Protein AF-A0A0R3TZT4-F1 (afdb_monomer_lite)

Foldseek 3Di:
DPPPFDWDDLDDDDDDQKDWDQDPVRDIFIWGWFWFWKFFAGGPVDTAIKIWGDDPNWIWIHRPPDIDTDHPCVVPPDSRIDTDGTDIDTDDD

Radius of gyration: 15.83 Å; chains: 1; bounding box: 41×34×41 Å

InterPro 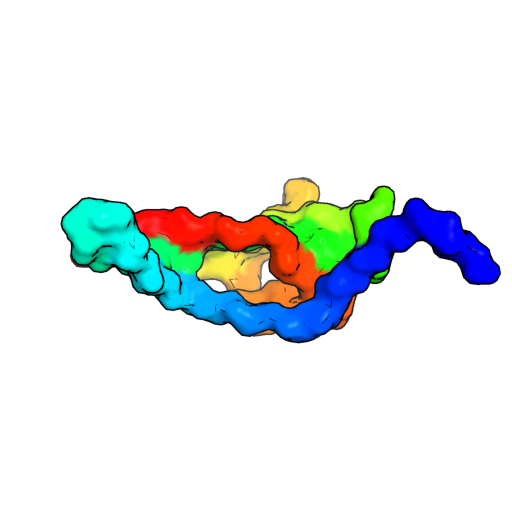domains:
  IPR001394 Peptidase C19, ubiquitin carboxyl-terminal hydrolase [PF00443] (11-88)
  IPR028889 Ubiquitin specific protease UPS, catalytic domain [PS50235] (1-91)
  IPR038765 Papain-like cysteine peptidase superfamily [SSF54001] (5-89)

pLDDT: mean 89.31, std 9.92, range [46.25, 97.19]

Secondary structure (DSSP, 8-state):
--TT--B------PPPSEEEEE-TTS-EEEEEEEEEEEEESSBSS--EEEEEEEETTEEEEEETTEEEEE-HHHHH-STTEEEEEEEEEEPP-

Sequence (93 aa):
MVTGSTVKKMSKFDINDTVTLKLEDGTVQRYQIFGFVLHGGDHASSGHYVWACEMADRWAVFNDEEVEFVDLENILSPSNLSPYILVYTLQKN

Structure (mmCIF, N/CA/C/O backbone):
data_AF-A0A0R3TZT4-F1
#
_entry.id   AF-A0A0R3TZT4-F1
#
loop_
_atom_site.group_PDB
_atom_site.id
_atom_site.type_symbol
_atom_site.label_atom_id
_atom_site.label_alt_id
_atom_site.label_comp_id
_atom_site.label_asym_id
_atom_site.label_entity_id
_atom_site.label_seq_id
_atom_site.pdbx_PDB_ins_code
_atom_site.Cartn_x
_atom_site.Cartn_y
_atom_site.Cartn_z
_atom_site.occupancy
_atom_site.B_iso_or_equiv
_atom_site.auth_seq_id
_atom_site.auth_comp_id
_atom_site.auth_asym_id
_atom_site.auth_atom_id
_atom_site.pdbx_PDB_model_num
ATOM 1 N N . MET A 1 1 ? 26.805 16.496 -12.356 1.00 46.25 1 MET A N 1
ATOM 2 C CA . MET A 1 1 ? 25.735 16.245 -11.368 1.00 46.25 1 MET A CA 1
ATOM 3 C C . MET A 1 1 ? 24.628 17.241 -11.644 1.00 46.25 1 MET A C 1
ATOM 5 O O . MET A 1 1 ? 24.920 18.428 -11.655 1.00 46.25 1 MET A O 1
ATOM 9 N N . VAL A 1 2 ? 23.407 16.793 -11.938 1.00 50.72 2 VAL A N 1
ATOM 10 C CA . VAL A 1 2 ? 22.271 17.713 -12.092 1.00 50.72 2 VAL A CA 1
ATOM 11 C C . VAL A 1 2 ? 21.763 18.041 -10.692 1.00 50.72 2 VAL A C 1
ATOM 13 O O . VAL A 1 2 ? 21.067 17.245 -10.067 1.00 50.72 2 VAL A O 1
ATOM 16 N N . THR A 1 3 ? 22.183 19.183 -10.160 1.00 61.69 3 THR A N 1
ATOM 17 C CA . THR A 1 3 ? 21.678 19.721 -8.895 1.00 61.69 3 THR A CA 1
ATOM 18 C C . THR A 1 3 ? 20.290 20.319 -9.135 1.00 61.69 3 THR A C 1
ATOM 20 O O . THR A 1 3 ? 20.161 21.209 -9.972 1.00 61.69 3 THR A O 1
ATOM 23 N N . GLY A 1 4 ? 19.265 19.817 -8.432 1.00 81.31 4 GLY A N 1
ATOM 24 C CA . GLY A 1 4 ? 17.872 20.293 -8.532 1.00 81.31 4 GLY A CA 1
ATOM 25 C C . GLY A 1 4 ? 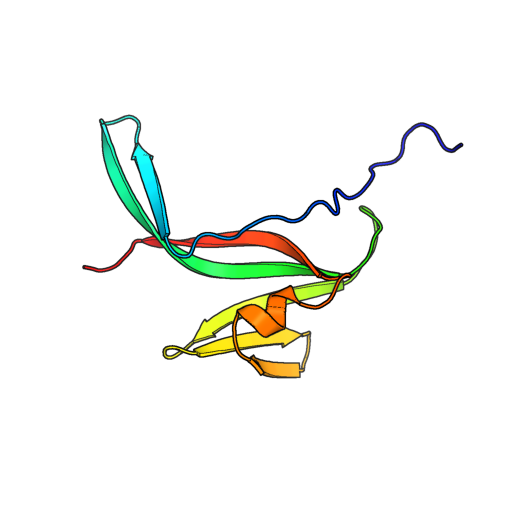16.816 19.244 -8.915 1.00 81.31 4 GLY A C 1
ATOM 26 O O . GLY A 1 4 ? 15.718 19.626 -9.303 1.00 81.31 4 GLY A O 1
ATOM 27 N N . SER A 1 5 ? 17.119 17.943 -8.834 1.00 80.44 5 SER A N 1
ATOM 28 C CA . SER A 1 5 ? 16.157 16.869 -9.135 1.00 80.44 5 SER A CA 1
ATOM 29 C C . SER A 1 5 ? 15.722 16.106 -7.880 1.00 80.44 5 SER A C 1
ATOM 31 O O . SER A 1 5 ? 16.508 15.911 -6.952 1.00 80.44 5 SER A O 1
ATOM 33 N N . THR A 1 6 ? 14.459 15.675 -7.855 1.00 90.31 6 THR A N 1
ATOM 34 C CA . THR A 1 6 ? 13.919 14.798 -6.808 1.00 90.31 6 THR A CA 1
ATOM 35 C C . THR A 1 6 ? 14.436 13.374 -6.999 1.00 90.31 6 THR A C 1
ATOM 37 O O . THR A 1 6 ? 14.396 12.836 -8.105 1.00 90.31 6 THR A O 1
ATOM 40 N N . VAL A 1 7 ? 14.876 12.743 -5.910 1.00 91.19 7 VAL A N 1
ATOM 41 C CA . VAL A 1 7 ? 15.336 11.348 -5.894 1.00 91.19 7 VAL A CA 1
ATOM 42 C C . VAL A 1 7 ? 14.307 10.489 -5.165 1.00 91.19 7 VAL A C 1
ATOM 44 O O . VAL A 1 7 ? 13.862 10.850 -4.073 1.00 91.19 7 VAL A O 1
ATOM 47 N N . LYS A 1 8 ? 13.921 9.352 -5.759 1.00 91.31 8 LYS A N 1
ATOM 48 C CA . LYS A 1 8 ? 12.998 8.403 -5.129 1.00 91.31 8 LYS A CA 1
ATOM 49 C C . LYS A 1 8 ? 13.697 7.725 -3.953 1.00 91.31 8 LYS A C 1
ATOM 51 O O . LYS A 1 8 ? 14.834 7.268 -4.064 1.00 91.31 8 LYS A O 1
ATOM 56 N N . LYS A 1 9 ? 13.013 7.643 -2.813 1.00 90.75 9 LYS A N 1
ATOM 57 C CA . LYS A 1 9 ? 13.524 6.921 -1.648 1.00 90.75 9 LYS A CA 1
ATOM 58 C C . LYS A 1 9 ? 13.182 5.438 -1.784 1.00 90.75 9 LYS A C 1
ATOM 60 O O . LYS A 1 9 ? 12.032 5.059 -1.615 1.00 90.75 9 LYS A O 1
ATOM 65 N N . MET A 1 10 ? 14.197 4.621 -2.054 1.00 87.19 10 MET A N 1
ATOM 66 C CA . MET A 1 10 ? 14.070 3.167 -2.256 1.00 87.19 10 MET A CA 1
ATOM 67 C C . MET A 1 10 ? 14.358 2.345 -0.991 1.00 87.19 10 MET A C 1
ATOM 69 O O . MET A 1 10 ? 14.587 1.143 -1.057 1.00 87.19 10 MET A O 1
ATOM 73 N N . SER A 1 11 ? 14.402 2.984 0.181 1.00 86.31 11 SER A N 1
ATOM 74 C CA . SER A 1 11 ? 14.596 2.260 1.438 1.00 86.31 11 SER A CA 1
ATOM 75 C C . SER A 1 11 ? 13.429 1.310 1.689 1.00 86.31 11 SER A C 1
ATOM 77 O O . SER A 1 11 ? 12.282 1.718 1.499 1.00 86.31 11 SER A O 1
ATOM 79 N N . LYS A 1 12 ? 13.717 0.109 2.205 1.00 82.94 12 LYS A N 1
ATOM 80 C CA . LYS A 1 12 ? 12.690 -0.822 2.688 1.00 82.94 12 LYS A CA 1
ATOM 81 C C . LYS A 1 12 ? 11.702 -0.093 3.604 1.00 82.94 12 LYS A C 1
ATOM 83 O O . LYS A 1 12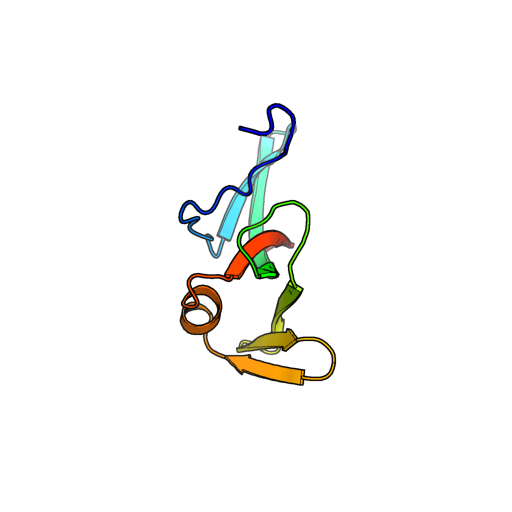 ? 12.111 0.689 4.465 1.00 82.94 12 LYS A O 1
ATOM 88 N N . PHE A 1 13 ? 10.420 -0.366 3.405 1.00 84.38 13 PHE A N 1
ATOM 89 C CA . PHE A 1 13 ? 9.336 0.149 4.224 1.00 84.38 13 PHE A CA 1
ATOM 90 C C . PHE A 1 13 ? 8.448 -1.021 4.638 1.00 84.38 13 PHE A C 1
ATOM 92 O O . PHE A 1 13 ? 7.897 -1.706 3.778 1.00 84.38 13 PHE A O 1
ATOM 99 N N . ASP A 1 14 ? 8.339 -1.259 5.942 1.00 86.81 14 ASP A N 1
ATOM 100 C CA . ASP A 1 14 ? 7.496 -2.322 6.480 1.00 86.81 14 ASP A CA 1
ATOM 101 C C . ASP A 1 14 ? 6.052 -1.810 6.598 1.00 86.81 14 ASP A C 1
ATOM 103 O O . ASP A 1 14 ? 5.789 -0.792 7.246 1.00 86.81 14 ASP A O 1
ATOM 107 N N . ILE A 1 15 ? 5.115 -2.498 5.943 1.00 88.44 15 ILE A N 1
ATOM 108 C CA . ILE A 1 15 ? 3.679 -2.220 6.055 1.00 88.44 15 ILE A CA 1
ATOM 109 C C . ILE A 1 15 ? 3.145 -3.010 7.248 1.00 88.44 15 ILE A C 1
ATOM 111 O O . ILE A 1 15 ? 3.381 -4.210 7.348 1.00 88.44 15 ILE A O 1
ATOM 115 N N . ASN A 1 16 ? 2.426 -2.337 8.145 1.00 91.38 16 ASN A N 1
ATOM 116 C CA . ASN A 1 16 ? 1.723 -3.007 9.234 1.00 91.38 16 ASN A CA 1
ATOM 117 C C . ASN A 1 16 ? 0.297 -3.327 8.795 1.00 91.38 16 ASN A C 1
ATOM 119 O O . ASN A 1 16 ? -0.390 -2.452 8.275 1.00 91.38 16 ASN A O 1
ATOM 123 N N . ASP A 1 17 ? -0.174 -4.532 9.095 1.00 91.25 17 ASP A N 1
ATOM 124 C CA . ASP A 1 17 ? -1.555 -4.928 8.809 1.00 91.25 17 ASP A CA 1
ATOM 125 C C . ASP A 1 17 ? -2.562 -4.039 9.542 1.00 91.25 17 ASP A C 1
ATOM 127 O O . ASP A 1 17 ? -3.583 -3.641 8.990 1.00 91.25 17 ASP A O 1
ATOM 131 N N . THR A 1 18 ? -2.251 -3.661 10.781 1.00 94.94 18 THR A N 1
ATOM 132 C CA . THR A 1 18 ? -3.093 -2.784 11.593 1.00 94.94 18 THR A CA 1
ATOM 133 C C . THR A 1 18 ? -2.300 -1.569 12.057 1.00 94.94 18 THR A C 1
ATOM 135 O O . THR A 1 18 ? -1.175 -1.689 12.544 1.00 94.94 18 THR A O 1
ATOM 138 N N . VAL A 1 19 ? -2.917 -0.390 12.000 1.00 96.06 19 VAL A N 1
ATOM 139 C CA . VAL A 1 19 ? -2.410 0.827 12.646 1.00 96.06 19 VAL A CA 1
ATOM 140 C C . VAL A 1 19 ? -3.401 1.318 13.695 1.00 96.06 19 VAL A C 1
ATOM 142 O O . VAL A 1 19 ? -4.617 1.264 13.515 1.00 96.06 19 VAL A O 1
ATOM 145 N N . THR A 1 20 ? -2.878 1.782 14.829 1.00 97.06 20 THR A N 1
ATOM 146 C CA . THR A 1 20 ? -3.677 2.378 15.906 1.00 97.06 20 THR A CA 1
ATOM 147 C C . THR A 1 20 ? -3.346 3.858 15.991 1.00 97.06 20 THR A C 1
ATOM 149 O O . THR A 1 20 ? -2.197 4.220 16.234 1.00 97.06 20 THR A O 1
ATOM 152 N N . LEU A 1 21 ? -4.350 4.707 15.798 1.00 96.44 21 LEU A N 1
ATOM 153 C CA . LEU A 1 21 ? -4.210 6.156 15.851 1.00 96.44 21 LEU A CA 1
ATOM 154 C C . LEU A 1 21 ? -4.955 6.702 17.068 1.00 96.44 21 LEU A C 1
ATOM 156 O O . LEU A 1 21 ? -6.070 6.275 17.372 1.00 96.44 21 LEU A O 1
ATOM 160 N N . LYS A 1 22 ? -4.329 7.654 17.760 1.00 97.19 22 LYS A N 1
ATOM 161 C CA . LYS A 1 22 ? -4.973 8.445 18.809 1.00 97.19 22 LYS A CA 1
ATOM 162 C C . LYS A 1 22 ? -5.420 9.768 18.200 1.00 97.19 22 LYS A C 1
ATOM 164 O O . LYS A 1 22 ? -4.584 10.515 17.697 1.00 97.19 22 LYS A O 1
ATOM 169 N N . LEU A 1 23 ? -6.720 10.025 18.231 1.00 94.81 23 LEU A N 1
ATOM 170 C CA . LEU A 1 23 ? -7.319 11.255 17.728 1.00 94.81 23 LEU A CA 1
ATOM 171 C C . LEU A 1 23 ? -7.184 12.389 18.755 1.00 94.81 23 LEU A C 1
ATOM 173 O O . LEU A 1 23 ? -6.855 12.158 19.923 1.00 94.81 23 LEU A O 1
ATOM 177 N N . GLU A 1 24 ? -7.429 13.624 18.316 1.00 96.06 24 GLU A N 1
ATOM 178 C CA . GLU A 1 24 ? -7.296 14.825 19.156 1.00 96.06 24 GLU A CA 1
ATOM 179 C C . GLU A 1 24 ? -8.234 14.811 20.372 1.00 96.06 24 GLU A C 1
ATOM 181 O O . GLU A 1 24 ? -7.863 15.287 21.443 1.00 96.06 24 GLU A O 1
ATOM 186 N N . ASP A 1 25 ? -9.413 14.199 20.238 1.00 96.31 25 ASP A N 1
ATOM 187 C CA . ASP A 1 25 ? -10.394 14.017 21.316 1.00 96.31 25 ASP A CA 1
ATOM 188 C C . ASP A 1 25 ? -9.996 12.923 22.331 1.00 96.31 25 ASP A C 1
ATOM 190 O O . ASP A 1 25 ? -10.701 12.682 23.310 1.00 96.31 25 ASP A O 1
ATOM 194 N N . GLY A 1 26 ? -8.856 12.261 22.114 1.00 95.88 26 GLY A N 1
ATOM 195 C CA . GLY A 1 26 ? -8.360 11.165 22.938 1.00 95.88 26 GLY A CA 1
ATOM 196 C C . GLY A 1 26 ? -8.887 9.786 22.544 1.00 95.88 26 GLY A C 1
ATOM 197 O O . GLY A 1 26 ? -8.410 8.796 23.108 1.00 95.88 26 GLY A O 1
ATOM 198 N N . THR A 1 27 ? -9.797 9.694 21.572 1.00 96.12 27 THR A N 1
ATOM 199 C CA . THR A 1 27 ? -10.305 8.428 21.042 1.00 96.12 27 THR A CA 1
ATOM 200 C C . THR A 1 27 ? -9.166 7.628 20.416 1.00 96.12 27 THR A C 1
ATOM 202 O O . THR A 1 27 ? -8.345 8.148 19.657 1.00 96.12 27 THR A O 1
ATOM 205 N N . VAL A 1 28 ? -9.113 6.334 20.732 1.00 96.50 28 VAL A N 1
ATOM 206 C CA . VAL A 1 28 ? -8.182 5.387 20.112 1.00 96.50 28 VAL A CA 1
ATOM 207 C C . VAL A 1 28 ? -8.930 4.623 19.034 1.00 96.50 28 VAL A C 1
ATOM 209 O O . VAL A 1 28 ? -9.913 3.944 19.325 1.00 96.50 28 VAL A O 1
ATOM 212 N N . GLN A 1 29 ? -8.453 4.720 17.797 1.00 96.31 29 GLN A N 1
ATOM 213 C CA . GLN A 1 29 ? -9.085 4.089 16.650 1.00 96.31 29 GLN A CA 1
ATOM 214 C C . GLN A 1 29 ? -8.116 3.154 15.935 1.00 96.31 29 GLN A C 1
ATOM 216 O O . GLN A 1 29 ? -6.954 3.489 15.696 1.00 96.31 29 GLN A O 1
ATOM 221 N N . ARG A 1 30 ? -8.610 1.960 15.609 1.00 97.19 30 ARG A N 1
ATOM 222 C CA . ARG A 1 30 ? -7.865 0.929 14.892 1.00 97.19 30 ARG A CA 1
ATOM 223 C C . ARG A 1 30 ? -8.284 0.887 13.437 1.00 97.19 30 ARG A C 1
ATOM 225 O O . ARG A 1 30 ? -9.473 0.942 13.118 1.00 97.19 30 ARG A O 1
ATOM 232 N N . TYR A 1 31 ? -7.289 0.757 12.578 1.00 96.75 31 TYR A N 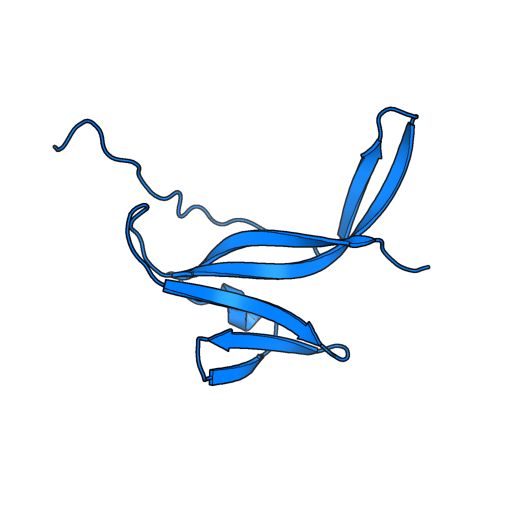1
ATOM 233 C CA . TYR A 1 31 ? -7.472 0.644 11.149 1.00 96.75 31 TYR A CA 1
ATOM 234 C C . TYR A 1 31 ? -6.730 -0.578 10.629 1.00 96.75 31 TYR A C 1
ATOM 236 O O . TYR A 1 31 ? -5.612 -0.842 11.062 1.00 96.75 31 TYR A O 1
ATOM 244 N N . GLN A 1 32 ? -7.341 -1.275 9.683 1.00 95.31 32 GLN A N 1
ATOM 245 C CA . GLN A 1 32 ? -6.775 -2.421 8.984 1.00 95.31 32 GLN A CA 1
ATOM 246 C C . GLN A 1 32 ? -6.367 -1.994 7.570 1.00 95.31 32 GLN A C 1
ATOM 248 O O . GLN A 1 32 ? -7.082 -1.212 6.932 1.00 95.31 32 GLN A O 1
ATOM 253 N N . ILE A 1 33 ? -5.217 -2.464 7.088 1.00 93.94 33 ILE A N 1
ATOM 254 C CA . ILE A 1 33 ? -4.788 -2.246 5.708 1.00 93.94 33 ILE A CA 1
ATOM 255 C C . ILE A 1 33 ? -5.843 -2.847 4.777 1.00 93.94 33 ILE A C 1
ATOM 257 O O . ILE A 1 33 ? -6.294 -3.967 4.977 1.00 93.94 33 ILE A O 1
ATOM 261 N N . PHE A 1 34 ? -6.268 -2.074 3.787 1.00 94.56 34 PHE A N 1
ATOM 262 C CA . PHE A 1 34 ? -7.200 -2.522 2.754 1.00 94.56 34 PHE A CA 1
ATOM 263 C C . PHE A 1 34 ? -6.493 -2.673 1.412 1.00 94.56 34 PHE A C 1
ATOM 265 O O . PHE A 1 34 ? -6.792 -3.571 0.632 1.00 94.56 34 PHE A O 1
ATOM 272 N N . GLY A 1 35 ? -5.542 -1.785 1.135 1.00 95.31 35 GLY A N 1
ATOM 273 C CA . GLY A 1 35 ? -4.768 -1.835 -0.088 1.00 95.31 35 GLY A CA 1
ATOM 274 C C . GLY A 1 35 ? -3.662 -0.801 -0.120 1.00 95.31 35 GLY A C 1
ATOM 275 O O . GLY A 1 35 ? -3.521 0.023 0.786 1.00 95.31 35 GLY A O 1
ATOM 276 N N . PHE A 1 36 ? -2.862 -0.839 -1.171 1.00 95.00 36 PHE A N 1
ATOM 277 C CA . PHE A 1 36 ? -1.797 0.116 -1.395 1.00 95.00 36 PHE A CA 1
ATOM 278 C C . PHE A 1 36 ? -1.488 0.272 -2.882 1.00 95.00 36 PHE A C 1
ATOM 280 O O . PHE A 1 36 ? -1.573 -0.662 -3.677 1.00 95.00 36 PHE A O 1
ATOM 287 N N . VAL A 1 37 ? -1.112 1.495 -3.246 1.00 96.06 37 VAL A N 1
ATOM 288 C CA . VAL A 1 37 ? -0.571 1.818 -4.563 1.00 96.06 37 VAL A CA 1
ATOM 289 C C . VAL A 1 37 ? 0.937 1.624 -4.507 1.00 96.06 37 VAL A C 1
ATOM 291 O O . VAL A 1 37 ? 1.620 2.224 -3.669 1.00 96.06 37 VAL A O 1
ATOM 294 N N . LEU A 1 38 ? 1.455 0.813 -5.418 1.00 93.56 38 LEU A N 1
ATOM 295 C CA . LEU A 1 38 ? 2.875 0.586 -5.640 1.00 93.56 38 LEU A CA 1
ATOM 296 C C . LEU A 1 38 ? 3.353 1.483 -6.776 1.00 93.56 38 LEU A C 1
ATOM 298 O O . LEU A 1 38 ? 2.660 1.643 -7.777 1.00 93.56 38 LEU A O 1
ATOM 302 N N . HIS A 1 39 ? 4.559 2.025 -6.640 1.00 94.56 39 HIS A N 1
ATOM 303 C CA . HIS A 1 39 ? 5.267 2.672 -7.740 1.00 94.56 39 HIS A CA 1
ATOM 304 C C . HIS A 1 39 ? 6.477 1.832 -8.149 1.00 94.56 39 HIS A C 1
ATOM 306 O O . HIS A 1 39 ? 7.416 1.660 -7.360 1.00 94.56 39 HIS A O 1
ATOM 312 N N . GLY A 1 40 ? 6.454 1.353 -9.387 1.00 92.12 40 GLY A N 1
ATOM 313 C CA . GLY A 1 40 ? 7.522 0.642 -10.072 1.00 92.12 40 GLY A CA 1
ATOM 314 C C . GLY A 1 40 ? 8.529 1.591 -10.711 1.00 92.12 40 GLY A C 1
ATOM 315 O O . GLY A 1 40 ? 8.143 2.497 -11.440 1.00 92.12 40 GLY A O 1
ATOM 316 N N . GLY A 1 41 ? 9.821 1.367 -10.473 1.00 91.00 41 GLY A N 1
ATOM 317 C CA . GLY A 1 41 ? 10.923 2.122 -11.086 1.00 91.00 41 GLY A CA 1
ATOM 318 C C . GLY A 1 41 ? 11.663 3.040 -10.112 1.00 91.00 41 GLY A C 1
ATOM 319 O O . GLY A 1 41 ? 11.138 3.405 -9.061 1.00 91.00 41 GLY A O 1
ATOM 320 N N . ASP A 1 42 ? 12.893 3.413 -10.463 1.00 89.69 42 ASP A N 1
ATOM 321 C CA . ASP A 1 42 ? 13.851 4.036 -9.531 1.00 89.69 42 ASP A CA 1
ATOM 322 C C . ASP A 1 42 ? 13.839 5.572 -9.556 1.00 89.69 42 ASP A C 1
ATOM 324 O O . ASP A 1 42 ? 14.443 6.233 -8.707 1.00 89.69 42 ASP A O 1
ATOM 328 N N . HIS A 1 43 ? 13.146 6.165 -10.526 1.00 88.94 43 HIS A N 1
ATOM 329 C CA . HIS A 1 43 ? 13.057 7.611 -10.677 1.00 88.94 43 HIS A CA 1
ATOM 330 C C . HIS A 1 43 ? 11.818 8.163 -9.974 1.00 88.94 43 HIS A C 1
ATOM 332 O O . HIS A 1 43 ? 10.769 7.532 -9.922 1.00 88.94 43 HIS A O 1
ATOM 338 N N . ALA A 1 44 ? 11.926 9.377 -9.432 1.00 89.69 44 ALA A N 1
ATOM 339 C CA . ALA A 1 44 ? 10.772 10.070 -8.855 1.00 89.69 44 ALA A CA 1
ATOM 340 C C . ALA A 1 44 ? 9.845 10.669 -9.929 1.00 89.69 44 ALA A C 1
ATOM 342 O O . ALA A 1 44 ? 8.702 10.997 -9.640 1.00 89.69 44 ALA A O 1
ATOM 343 N N . SER A 1 45 ? 10.357 10.860 -11.147 1.00 90.62 45 SER A N 1
ATOM 344 C CA . SER A 1 45 ? 9.664 11.523 -12.257 1.00 90.62 45 SER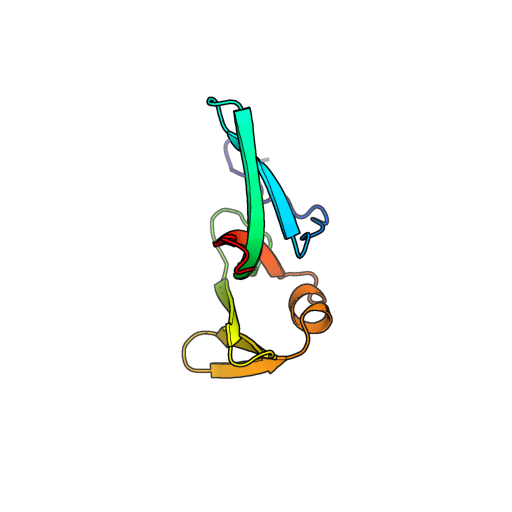 A CA 1
ATOM 345 C C . SER A 1 45 ? 9.076 10.560 -13.288 1.00 90.62 45 SER A C 1
ATOM 347 O O . SER A 1 45 ? 8.464 11.013 -14.250 1.00 90.62 45 SER A O 1
ATOM 349 N N . SER A 1 46 ? 9.320 9.258 -13.152 1.00 92.62 46 SER A N 1
ATOM 350 C CA . SER A 1 46 ? 8.863 8.247 -14.102 1.00 92.62 46 SER A CA 1
ATOM 351 C C . SER A 1 46 ? 8.808 6.870 -13.455 1.00 92.62 46 SER A C 1
ATOM 353 O O . SER A 1 46 ? 9.586 6.563 -12.551 1.00 92.62 46 SER A O 1
ATOM 355 N N . GLY A 1 47 ? 7.914 6.036 -13.971 1.00 93.62 47 GLY A N 1
ATOM 356 C CA . GLY A 1 47 ? 7.695 4.687 -13.484 1.00 93.62 47 GLY A CA 1
ATOM 357 C C . GLY A 1 47 ? 6.334 4.160 -13.909 1.00 93.62 47 GLY A C 1
ATOM 358 O O . GLY A 1 47 ? 5.734 4.681 -14.851 1.00 93.62 47 GLY A O 1
ATOM 359 N N . HIS A 1 48 ? 5.872 3.136 -13.202 1.00 95.00 48 HIS A N 1
ATOM 360 C CA . HIS A 1 48 ? 4.584 2.484 -13.421 1.00 95.00 48 HIS A CA 1
ATOM 361 C C . HIS A 1 48 ? 3.823 2.349 -12.107 1.00 95.00 48 HIS A C 1
ATOM 363 O O . HIS A 1 48 ? 4.443 2.122 -11.070 1.00 95.00 48 HIS A O 1
ATOM 369 N N . TYR A 1 49 ? 2.501 2.482 -12.126 1.00 96.00 49 TYR A N 1
ATOM 370 C CA . TYR A 1 49 ? 1.687 2.359 -10.920 1.00 96.00 49 TYR A CA 1
ATOM 371 C C . TYR A 1 49 ? 0.850 1.092 -10.958 1.00 96.00 49 TYR A C 1
ATOM 373 O O . TYR A 1 49 ? 0.241 0.775 -11.970 1.00 96.00 49 TYR A O 1
ATOM 381 N N . VAL A 1 50 ? 0.797 0.406 -9.821 1.00 95.38 50 VAL A N 1
ATOM 382 C CA . VAL A 1 50 ? 0.029 -0.830 -9.656 1.00 95.38 50 VAL A CA 1
ATOM 383 C C . VAL A 1 50 ? -0.782 -0.725 -8.372 1.00 95.38 50 VAL A C 1
ATOM 385 O O . VAL A 1 50 ? -0.304 -0.162 -7.383 1.00 95.38 50 VAL A O 1
ATOM 388 N N . TRP A 1 51 ? -2.004 -1.247 -8.364 1.00 96.44 51 TRP A N 1
ATOM 389 C CA . TRP A 1 51 ? -2.854 -1.267 -7.174 1.00 96.44 51 TRP A CA 1
ATOM 390 C C . TRP A 1 51 ? -2.934 -2.679 -6.607 1.00 96.44 51 TRP A C 1
ATOM 392 O O . TRP A 1 51 ? -3.217 -3.617 -7.340 1.00 96.44 51 TRP A O 1
ATOM 402 N N . ALA A 1 52 ? -2.709 -2.834 -5.306 1.00 94.81 52 ALA A N 1
ATOM 403 C CA . ALA A 1 52 ? -2.933 -4.086 -4.599 1.00 94.81 52 ALA A CA 1
ATOM 404 C C . ALA A 1 52 ? -3.990 -3.872 -3.515 1.00 94.81 52 ALA A C 1
ATOM 406 O O . ALA A 1 52 ? -3.886 -2.917 -2.746 1.00 94.81 52 ALA A O 1
ATOM 407 N N . CYS A 1 53 ? -4.990 -4.744 -3.418 1.00 95.44 53 CYS A N 1
ATOM 408 C CA . CYS A 1 53 ? -5.976 -4.678 -2.342 1.00 95.44 53 CYS A CA 1
ATOM 409 C C . CYS A 1 53 ? -6.530 -6.032 -1.938 1.00 95.44 53 CYS A C 1
ATOM 411 O O . CYS A 1 53 ? -6.494 -6.999 -2.697 1.00 95.44 53 CYS A O 1
ATOM 413 N N . GLU A 1 54 ? -7.106 -6.063 -0.747 1.00 92.62 54 GLU A N 1
ATOM 414 C CA . GLU A 1 54 ? -7.851 -7.200 -0.246 1.00 92.62 54 GLU A CA 1
ATOM 415 C C . GLU A 1 54 ? -9.241 -7.278 -0.901 1.00 92.62 54 GLU A C 1
ATOM 417 O O . GLU A 1 54 ? -10.013 -6.317 -0.936 1.00 92.62 54 GLU A O 1
ATOM 422 N N . MET A 1 55 ? -9.567 -8.454 -1.428 1.00 90.62 55 MET A N 1
ATOM 423 C CA . MET A 1 55 ? -10.848 -8.818 -2.017 1.00 90.62 55 MET A CA 1
ATOM 424 C C . MET A 1 55 ? -11.216 -10.237 -1.594 1.00 90.62 55 MET A C 1
ATOM 426 O O . MET A 1 55 ? -10.531 -11.188 -1.964 1.00 90.62 55 MET A O 1
ATOM 430 N N . ALA A 1 56 ? -12.331 -10.384 -0.872 1.00 86.19 56 ALA A N 1
ATOM 431 C CA . ALA A 1 56 ? -12.831 -11.683 -0.406 1.00 86.19 56 ALA A CA 1
ATOM 432 C C . ALA A 1 56 ? -11.736 -12.526 0.286 1.00 86.19 56 ALA A C 1
ATOM 434 O O . ALA A 1 56 ? -11.480 -13.663 -0.109 1.00 86.19 56 ALA A O 1
ATOM 435 N N . ASP A 1 57 ? -11.070 -11.923 1.278 1.00 86.00 57 ASP A N 1
ATOM 436 C CA . ASP A 1 57 ? -9.997 -12.520 2.092 1.00 86.00 57 ASP A CA 1
ATOM 437 C C . ASP A 1 57 ? -8.756 -12.963 1.290 1.00 86.00 57 ASP A C 1
ATOM 439 O O . ASP A 1 57 ? -7.987 -13.831 1.709 1.00 86.00 57 ASP A O 1
ATOM 443 N N . ARG A 1 58 ? -8.554 -12.383 0.101 1.00 90.56 58 ARG A N 1
ATOM 444 C CA . ARG A 1 58 ? -7.392 -12.613 -0.763 1.00 90.56 58 ARG A CA 1
ATOM 445 C C . ARG A 1 58 ? -6.841 -11.295 -1.269 1.00 90.56 58 ARG A C 1
ATOM 447 O O . ARG A 1 58 ? -7.598 -10.371 -1.540 1.00 90.56 58 ARG A O 1
ATOM 454 N N . TRP A 1 59 ? -5.536 -11.223 -1.482 1.00 93.62 59 TRP A N 1
ATOM 455 C CA . TRP A 1 59 ? -4.938 -10.066 -2.135 1.00 93.62 59 TRP A CA 1
ATOM 456 C C . TRP A 1 59 ? -5.039 -10.195 -3.653 1.00 93.62 59 TRP A C 1
ATOM 458 O O . TRP A 1 59 ? -4.745 -11.246 -4.223 1.00 93.62 59 TRP A O 1
ATOM 468 N N . ALA A 1 60 ? -5.474 -9.118 -4.295 1.00 95.06 60 ALA A N 1
ATOM 469 C CA . ALA A 1 60 ? -5.511 -8.963 -5.738 1.00 95.06 60 ALA A CA 1
ATOM 470 C C . ALA A 1 60 ? -4.611 -7.797 -6.151 1.00 95.06 60 ALA A C 1
ATOM 472 O O . ALA A 1 60 ? -4.609 -6.751 -5.500 1.00 95.06 60 ALA A O 1
ATOM 473 N N . VAL A 1 61 ? -3.866 -7.979 -7.235 1.00 94.88 61 VAL A N 1
ATOM 474 C CA . VAL A 1 61 ? -3.060 -6.954 -7.892 1.00 94.88 61 VAL A CA 1
ATOM 475 C C . VAL A 1 61 ? -3.718 -6.600 -9.213 1.00 94.88 61 VAL A C 1
ATOM 477 O O . VAL A 1 61 ? -4.045 -7.475 -10.008 1.00 94.88 61 VAL A O 1
ATOM 480 N N . PHE A 1 62 ? -3.899 -5.304 -9.423 1.00 95.62 62 PHE A N 1
ATOM 481 C CA . PHE A 1 62 ? -4.449 -4.690 -10.617 1.00 95.62 62 PHE A CA 1
ATOM 482 C C . PHE A 1 62 ? -3.323 -3.947 -11.324 1.00 95.62 62 PHE A C 1
ATOM 484 O O . PHE A 1 62 ? -2.855 -2.907 -10.843 1.00 95.62 62 PHE A O 1
ATOM 491 N N . ASN A 1 63 ? -2.890 -4.508 -12.445 1.00 95.06 63 ASN A N 1
ATOM 492 C CA . ASN A 1 63 ? -1.858 -3.979 -13.315 1.00 95.06 63 ASN A CA 1
ATOM 493 C C . ASN A 1 63 ? -2.478 -3.671 -14.680 1.00 95.06 63 ASN A C 1
ATOM 495 O O . ASN A 1 63 ? -2.530 -4.536 -15.548 1.00 95.06 63 ASN A O 1
ATOM 499 N N . ASP A 1 64 ? -2.986 -2.450 -14.838 1.00 96.19 64 ASP A N 1
ATOM 500 C CA . ASP A 1 64 ? -3.737 -2.029 -16.022 1.00 96.19 64 ASP A CA 1
ATOM 501 C C . ASP A 1 64 ? -4.911 -2.986 -16.332 1.00 96.19 64 ASP A C 1
ATOM 503 O O . ASP A 1 64 ? -5.855 -3.079 -15.543 1.00 96.19 64 ASP A O 1
ATOM 507 N N . GLU A 1 65 ? -4.885 -3.688 -17.466 1.00 97.00 65 GLU A N 1
ATOM 508 C CA . GLU A 1 65 ? -5.877 -4.697 -17.850 1.00 97.00 65 GLU A CA 1
ATOM 509 C C . GLU A 1 65 ? -5.719 -6.060 -17.151 1.00 97.00 65 GLU A C 1
ATOM 511 O O . GLU A 1 65 ? -6.625 -6.896 -17.224 1.00 97.00 65 GLU A O 1
ATOM 516 N N . GLU A 1 66 ? -4.592 -6.301 -16.483 1.00 95.38 66 GLU A N 1
ATOM 517 C CA . GLU A 1 66 ? -4.272 -7.572 -15.837 1.00 95.38 66 GLU A CA 1
ATOM 518 C C . GLU A 1 66 ? -4.685 -7.560 -14.363 1.00 95.38 66 GLU A C 1
ATOM 520 O O . GLU A 1 66 ? -4.398 -6.627 -13.608 1.00 95.38 66 GLU A O 1
ATOM 525 N N . VAL A 1 67 ? -5.358 -8.630 -13.934 1.00 95.12 67 VAL A N 1
ATOM 526 C CA . VAL A 1 67 ? -5.772 -8.817 -12.541 1.00 95.12 67 VAL A CA 1
ATOM 527 C C . VAL A 1 67 ? -5.363 -10.200 -12.075 1.00 95.12 67 VAL A C 1
ATOM 529 O O . VAL A 1 67 ? -5.778 -11.207 -12.651 1.00 95.12 67 VAL A O 1
ATOM 532 N N . GLU A 1 68 ? -4.599 -10.250 -10.990 1.00 93.88 68 GLU A N 1
ATOM 533 C CA . GLU A 1 68 ? -4.082 -11.495 -10.433 1.00 93.88 68 GLU A CA 1
ATOM 534 C C . GLU A 1 68 ? -4.294 -11.553 -8.927 1.00 93.88 68 GLU A C 1
ATOM 536 O O . GLU A 1 68 ? -4.127 -10.562 -8.222 1.00 93.88 68 GLU A O 1
ATOM 541 N N . PHE A 1 69 ? -4.628 -12.734 -8.415 1.00 93.75 69 PHE A N 1
ATOM 542 C CA . PHE A 1 69 ? -4.627 -12.970 -6.977 1.00 93.75 69 PHE A CA 1
ATOM 543 C C . PHE A 1 69 ? -3.275 -13.518 -6.542 1.00 93.75 69 PHE A C 1
ATOM 545 O O . PHE A 1 69 ? -2.814 -14.524 -7.081 1.00 93.75 69 PHE A O 1
ATOM 552 N N . VAL A 1 70 ? -2.687 -12.907 -5.525 1.00 89.69 70 VAL A N 1
ATOM 553 C CA . VAL A 1 70 ? -1.325 -13.187 -5.064 1.00 89.69 70 VAL A CA 1
ATOM 554 C C . VAL A 1 70 ? -1.254 -13.073 -3.549 1.00 89.69 70 VAL A C 1
ATOM 556 O O . VAL A 1 70 ? -2.085 -12.408 -2.944 1.00 89.69 70 VAL A O 1
ATOM 559 N N . ASP A 1 71 ? -0.262 -13.698 -2.923 1.00 85.38 71 ASP A N 1
ATOM 560 C CA . ASP A 1 71 ? 0.008 -13.476 -1.500 1.00 85.38 71 ASP A CA 1
ATOM 561 C C . ASP A 1 71 ? 0.715 -12.130 -1.294 1.00 85.38 71 ASP A C 1
ATOM 563 O O . ASP A 1 71 ? 1.551 -11.728 -2.108 1.00 85.38 71 ASP A O 1
ATOM 567 N N . LEU A 1 72 ? 0.426 -11.446 -0.183 1.00 78.19 72 LEU A N 1
ATOM 568 C CA . LEU A 1 72 ? 0.982 -10.123 0.131 1.00 78.19 72 LEU A CA 1
ATOM 569 C C . LEU A 1 72 ? 2.521 -10.086 0.071 1.00 78.19 72 LEU A C 1
ATOM 571 O O . LEU A 1 72 ? 3.106 -9.135 -0.447 1.00 78.19 72 LEU A O 1
ATOM 575 N N . GLU A 1 73 ? 3.183 -11.140 0.550 1.00 79.06 73 GLU A N 1
ATOM 576 C CA . GLU A 1 73 ? 4.647 -11.262 0.526 1.00 79.06 73 GLU A CA 1
ATOM 577 C C . GLU A 1 73 ? 5.208 -11.262 -0.906 1.00 79.06 73 GLU A C 1
ATOM 579 O O . GLU A 1 73 ? 6.260 -10.674 -1.173 1.00 79.06 73 GLU A O 1
ATOM 584 N N . ASN A 1 74 ? 4.473 -11.848 -1.854 1.00 81.81 74 ASN A N 1
ATOM 585 C CA . ASN A 1 74 ? 4.871 -11.907 -3.259 1.00 81.81 74 ASN A CA 1
ATOM 586 C C . ASN A 1 74 ? 4.693 -10.554 -3.962 1.00 81.81 74 ASN A C 1
ATOM 588 O O . ASN A 1 74 ? 5.458 -10.240 -4.871 1.00 81.81 74 ASN A O 1
ATOM 592 N N . ILE A 1 75 ? 3.751 -9.721 -3.507 1.00 78.62 75 ILE A N 1
ATOM 593 C CA . ILE A 1 75 ? 3.528 -8.365 -4.036 1.00 78.62 75 ILE A CA 1
ATOM 594 C C . ILE A 1 75 ? 4.723 -7.450 -3.744 1.00 78.62 75 ILE A C 1
ATOM 596 O O . ILE A 1 75 ? 5.103 -6.624 -4.572 1.00 78.62 75 ILE A O 1
ATOM 600 N N . LEU A 1 76 ? 5.311 -7.587 -2.555 1.00 71.94 76 LEU A N 1
ATOM 601 C CA . LEU A 1 76 ? 6.371 -6.705 -2.053 1.00 71.94 76 LEU A CA 1
ATOM 602 C C . LEU A 1 76 ? 7.789 -7.230 -2.329 1.00 71.94 76 LEU A C 1
ATOM 604 O O . LEU A 1 76 ? 8.770 -6.560 -2.010 1.00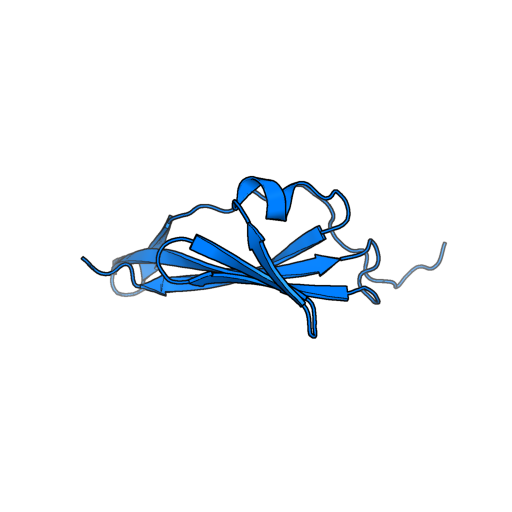 71.94 76 LEU A O 1
ATOM 608 N N . SER A 1 77 ? 7.902 -8.426 -2.909 1.00 73.69 77 SER A N 1
ATOM 609 C CA . SER A 1 77 ? 9.179 -9.072 -3.229 1.00 73.69 77 SER A CA 1
ATOM 610 C C . SER A 1 77 ? 9.964 -8.424 -4.387 1.00 73.69 77 SER A C 1
ATOM 612 O O . SER A 1 77 ? 11.197 -8.396 -4.308 1.00 73.69 77 SER A O 1
ATOM 614 N N . PRO A 1 78 ? 9.339 -7.899 -5.464 1.00 72.94 78 PRO A N 1
ATOM 615 C CA . PRO A 1 78 ? 10.080 -7.280 -6.561 1.00 72.94 78 PRO A CA 1
ATOM 616 C C . PRO A 1 78 ? 10.836 -6.024 -6.112 1.00 72.94 78 PRO A C 1
ATOM 618 O O . PRO A 1 78 ? 10.248 -5.064 -5.619 1.00 72.94 78 PRO A O 1
ATOM 621 N N . SER A 1 79 ? 12.151 -5.988 -6.346 1.00 67.06 79 SER A N 1
ATOM 622 C CA . SER A 1 79 ? 13.035 -4.913 -5.865 1.00 67.06 79 SER A CA 1
ATOM 623 C C . SER A 1 79 ? 12.755 -3.532 -6.468 1.00 67.06 79 SER A C 1
ATOM 625 O O . SER A 1 79 ? 13.267 -2.532 -5.970 1.00 67.06 79 SER A O 1
ATOM 627 N N . ASN A 1 80 ? 11.985 -3.464 -7.555 1.00 80.06 80 ASN A N 1
ATOM 628 C CA . ASN A 1 80 ? 11.639 -2.227 -8.249 1.00 80.06 80 ASN A CA 1
ATOM 629 C C . ASN A 1 80 ? 10.257 -1.675 -7.864 1.00 80.06 80 ASN A C 1
ATOM 631 O O . ASN A 1 80 ? 9.953 -0.549 -8.258 1.00 80.06 80 ASN A O 1
ATOM 635 N N . LEU A 1 81 ? 9.439 -2.418 -7.110 1.00 85.38 81 LEU A N 1
ATOM 636 C CA . LEU A 1 81 ? 8.134 -1.969 -6.628 1.00 85.38 81 LEU A CA 1
ATOM 637 C C . LEU A 1 81 ? 8.251 -1.512 -5.177 1.00 85.38 81 LEU A C 1
ATOM 639 O O . LEU A 1 81 ? 8.721 -2.236 -4.306 1.00 85.38 81 LEU A O 1
ATOM 643 N N . SER A 1 82 ? 7.809 -0.287 -4.909 1.00 90.56 82 SER A N 1
ATOM 644 C CA . SER A 1 82 ? 7.780 0.261 -3.553 1.00 90.56 82 SER A CA 1
ATOM 645 C C . SER A 1 82 ? 6.387 0.797 -3.228 1.00 90.56 82 SER A C 1
ATOM 647 O O . SER A 1 82 ? 5.842 1.541 -4.055 1.00 90.56 82 SER A O 1
ATOM 649 N N . PRO A 1 83 ? 5.836 0.516 -2.035 1.00 92.12 83 PRO A N 1
ATOM 650 C CA . PRO A 1 83 ? 4.605 1.144 -1.568 1.00 92.12 83 PRO A CA 1
ATOM 651 C C . PRO A 1 83 ? 4.732 2.666 -1.580 1.00 92.12 83 PRO A C 1
ATOM 653 O O . PRO A 1 83 ? 5.734 3.216 -1.120 1.00 92.12 83 PRO A O 1
ATOM 656 N N . TYR A 1 84 ? 3.721 3.342 -2.119 1.00 94.12 84 TYR A N 1
ATOM 657 C CA . TYR A 1 84 ? 3.701 4.798 -2.239 1.00 94.12 84 TYR A CA 1
ATOM 658 C C . TYR A 1 84 ? 2.501 5.424 -1.529 1.00 94.12 84 TYR A C 1
ATOM 660 O O . TYR A 1 84 ? 2.660 6.403 -0.803 1.00 94.12 84 TYR A O 1
ATOM 668 N N . ILE A 1 85 ? 1.315 4.831 -1.681 1.00 96.50 85 ILE A N 1
ATOM 669 C CA . ILE A 1 85 ? 0.099 5.243 -0.969 1.00 96.50 85 ILE A CA 1
ATOM 670 C C . ILE A 1 85 ? -0.448 4.021 -0.245 1.00 96.50 85 ILE A C 1
ATOM 672 O O . ILE A 1 85 ? -0.666 2.991 -0.874 1.00 96.50 85 ILE A O 1
ATOM 676 N N . LEU A 1 86 ? -0.684 4.138 1.061 1.00 96.12 86 LEU A N 1
ATOM 677 C CA . LEU A 1 86 ? -1.311 3.092 1.865 1.00 96.12 86 LEU A CA 1
ATOM 678 C C . LEU A 1 86 ? -2.754 3.486 2.163 1.00 96.12 86 LEU A C 1
ATOM 680 O O . LEU A 1 86 ? -3.015 4.608 2.598 1.00 96.12 86 LEU A O 1
ATOM 684 N N . VAL A 1 87 ? -3.681 2.559 1.954 1.00 96.94 87 VAL A N 1
ATOM 685 C CA . VAL A 1 87 ? -5.105 2.751 2.217 1.00 96.94 87 VAL A CA 1
ATOM 686 C C . VAL A 1 87 ? -5.502 1.837 3.360 1.00 96.94 87 VAL A C 1
ATOM 688 O O . VAL A 1 87 ? -5.509 0.614 3.232 1.00 96.94 87 VAL A O 1
ATOM 691 N N . TYR A 1 88 ? -5.855 2.457 4.477 1.00 96.25 88 TYR A N 1
ATOM 692 C CA . TYR A 1 88 ? -6.364 1.778 5.655 1.00 96.25 88 TYR A CA 1
ATOM 693 C C . TYR A 1 88 ? -7.848 2.090 5.828 1.00 96.25 88 TYR A C 1
ATOM 695 O O . TYR A 1 88 ? -8.291 3.214 5.584 1.00 96.25 88 TYR A O 1
ATOM 703 N N . THR A 1 89 ? -8.617 1.108 6.283 1.00 95.19 89 THR A N 1
ATOM 704 C CA . THR A 1 89 ? -10.039 1.268 6.602 1.00 95.19 89 THR A CA 1
ATOM 705 C C . THR A 1 89 ? -10.275 1.002 8.078 1.00 95.19 89 THR A C 1
ATOM 707 O O . THR A 1 89 ? -9.463 0.356 8.739 1.00 95.19 89 THR A O 1
ATOM 710 N N . LEU A 1 90 ? -11.368 1.534 8.624 1.00 95.69 90 LEU A N 1
ATOM 711 C CA . LEU A 1 90 ? -11.735 1.269 10.011 1.00 95.69 90 LEU A CA 1
ATOM 712 C C . LEU A 1 90 ? -11.871 -0.230 10.241 1.00 95.69 90 LEU A C 1
ATOM 714 O O . LEU A 1 90 ? -12.618 -0.901 9.527 1.00 95.69 90 LEU A O 1
ATOM 718 N N . GLN A 1 91 ? -11.167 -0.735 11.253 1.00 89.50 91 GLN A N 1
ATOM 719 C CA . GLN A 1 91 ? -11.294 -2.129 11.638 1.00 89.50 91 GLN A CA 1
ATOM 720 C C . GLN A 1 91 ? -12.721 -2.353 12.142 1.00 89.50 91 GLN A C 1
ATOM 722 O O . GLN A 1 91 ? -13.163 -1.710 13.098 1.00 89.50 91 GLN A O 1
ATOM 727 N N . LYS A 1 92 ? -13.463 -3.228 11.461 1.00 78.81 92 LYS A N 1
ATOM 728 C CA . LYS A 1 92 ? -14.781 -3.661 11.922 1.00 78.81 92 LYS A CA 1
ATOM 729 C C . LYS A 1 92 ? -14.571 -4.626 13.089 1.00 78.81 92 LYS A C 1
ATOM 731 O O . LYS A 1 92 ? -13.711 -5.500 13.000 1.00 78.81 92 LYS A O 1
ATOM 736 N N . ASN A 1 93 ? -15.310 -4.405 14.173 1.00 58.50 93 ASN A N 1
ATOM 737 C CA . ASN A 1 93 ? -15.353 -5.314 15.321 1.00 58.50 93 ASN A CA 1
ATOM 738 C C . ASN A 1 93 ? -16.019 -6.640 14.955 1.00 58.50 93 ASN A C 1
ATOM 740 O O . ASN A 1 93 ? -16.944 -6.604 14.109 1.00 58.50 93 ASN A O 1
#

Organism: Rodentolepis nana (NCBI:txid102285)